Protein AF-A0A5C8BI53-F1 (afdb_monomer_lite)

Radius of gyration: 10.27 Å; chains: 1; bounding box: 19×18×28 Å

Sequence (33 aa):
MTKIIIFNKPYGVISQFSPNPPHNTLKDYIKLP

Structure (mmCIF, N/CA/C/O backbone):
data_AF-A0A5C8BI53-F1
#
_entry.id   AF-A0A5C8BI53-F1
#
loop_
_atom_site.group_PDB
_atom_site.id
_atom_site.type_symbol
_atom_site.label_atom_id
_atom_site.label_alt_id
_atom_site.label_comp_id
_atom_site.label_asym_id
_atom_site.label_entity_id
_atom_site.label_seq_id
_atom_site.pdbx_PDB_ins_code
_atom_site.Cartn_x
_atom_site.Cartn_y
_atom_site.Cartn_z
_atom_site.occupancy
_atom_site.B_iso_or_equiv
_atom_site.auth_seq_id
_atom_site.auth_comp_id
_atom_site.auth_asym_id
_atom_site.auth_atom_id
_atom_site.pdbx_PDB_model_num
ATOM 1 N N . MET A 1 1 ? -1.019 8.765 21.909 1.00 82.94 1 MET A N 1
ATOM 2 C CA . MET A 1 1 ? -1.881 7.653 21.450 1.00 82.94 1 MET A CA 1
ATOM 3 C C . MET A 1 1 ? -1.049 6.715 20.603 1.00 82.94 1 MET A C 1
ATOM 5 O O . MET A 1 1 ? -0.436 7.174 19.647 1.00 82.94 1 MET A O 1
ATOM 9 N N . THR A 1 2 ? -1.005 5.437 20.955 1.00 89.88 2 THR A N 1
ATOM 10 C CA . THR A 1 2 ? -0.274 4.429 20.182 1.00 89.88 2 THR A CA 1
ATOM 11 C C . THR A 1 2 ? -1.089 4.049 18.948 1.00 89.88 2 THR A C 1
ATOM 13 O O . THR A 1 2 ? -2.253 3.680 19.078 1.00 89.88 2 THR A O 1
ATOM 16 N N . LYS A 1 3 ? -0.492 4.154 17.755 1.00 90.69 3 LYS A N 1
ATOM 17 C CA . LYS A 1 3 ? -1.075 3.668 16.497 1.00 90.69 3 LYS A CA 1
ATOM 18 C C . LYS A 1 3 ? -0.260 2.466 16.032 1.00 90.69 3 LYS A C 1
ATOM 20 O O . LYS A 1 3 ? 0.956 2.575 15.902 1.00 90.69 3 LYS A O 1
ATOM 25 N N . ILE A 1 4 ? -0.921 1.337 15.802 1.00 94.62 4 ILE A N 1
ATOM 26 C CA . ILE A 1 4 ? -0.302 0.123 15.258 1.00 94.62 4 ILE A CA 1
ATOM 27 C C . ILE A 1 4 ? -0.782 -0.027 13.818 1.00 94.62 4 ILE A C 1
ATOM 29 O O . ILE A 1 4 ? -1.977 0.084 13.552 1.00 94.62 4 ILE A O 1
ATOM 33 N N . ILE A 1 5 ? 0.150 -0.259 12.895 1.00 93.81 5 ILE A N 1
ATOM 34 C CA . ILE A 1 5 ? -0.135 -0.429 11.469 1.00 93.81 5 ILE A CA 1
ATOM 35 C C . ILE A 1 5 ? 0.425 -1.775 11.041 1.00 93.81 5 ILE A C 1
ATOM 37 O O . ILE A 1 5 ? 1.607 -2.050 11.235 1.00 93.81 5 ILE A O 1
ATOM 41 N N . ILE A 1 6 ? -0.429 -2.600 10.443 1.00 95.94 6 ILE A N 1
ATOM 42 C CA . ILE A 1 6 ? -0.035 -3.851 9.802 1.00 95.94 6 ILE A CA 1
ATOM 43 C C . ILE A 1 6 ? 0.003 -3.580 8.300 1.00 95.94 6 ILE A C 1
ATOM 45 O O . ILE A 1 6 ? -0.990 -3.144 7.721 1.00 95.94 6 ILE A O 1
ATOM 49 N N . PHE A 1 7 ? 1.155 -3.808 7.677 1.00 96.81 7 PHE A N 1
ATOM 50 C CA . PHE A 1 7 ? 1.378 -3.529 6.262 1.00 96.81 7 PHE A CA 1
ATOM 51 C C . PHE A 1 7 ? 1.978 -4.755 5.575 1.00 96.81 7 PHE A C 1
ATOM 53 O O . PHE A 1 7 ? 3.045 -5.229 5.965 1.00 96.81 7 PHE A O 1
ATOM 60 N N . ASN A 1 8 ? 1.301 -5.258 4.540 1.00 98.00 8 ASN A N 1
ATOM 61 C CA . ASN A 1 8 ? 1.845 -6.307 3.684 1.00 98.00 8 ASN A CA 1
ATOM 62 C C . ASN A 1 8 ? 2.890 -5.694 2.742 1.00 98.00 8 ASN A C 1
ATOM 64 O O . ASN A 1 8 ? 2.552 -5.166 1.682 1.00 98.00 8 ASN A O 1
ATOM 68 N N . LYS A 1 9 ? 4.153 -5.702 3.173 1.00 97.81 9 LYS A N 1
ATOM 69 C CA . LYS A 1 9 ? 5.232 -4.999 2.480 1.00 97.81 9 LYS A CA 1
ATOM 70 C C . LYS A 1 9 ? 5.606 -5.703 1.166 1.00 97.81 9 LYS A C 1
ATOM 72 O O . LYS A 1 9 ? 6.064 -6.846 1.220 1.00 97.81 9 LYS A O 1
ATOM 77 N N . PRO A 1 10 ? 5.548 -5.015 0.009 1.00 97.69 10 PRO A N 1
ATOM 78 C CA . PRO A 1 10 ? 6.053 -5.567 -1.242 1.00 97.69 10 PRO A CA 1
ATOM 79 C C . PRO A 1 10 ? 7.564 -5.851 -1.193 1.00 97.69 10 PRO A C 1
ATOM 81 O O . PRO A 1 10 ? 8.327 -5.264 -0.406 1.00 97.69 10 PRO A O 1
ATOM 84 N N . TYR A 1 11 ? 8.010 -6.745 -2.075 1.00 97.38 11 TYR A N 1
ATOM 85 C CA . TYR A 1 11 ? 9.433 -6.953 -2.331 1.00 97.38 11 TYR A CA 1
ATOM 86 C C . TYR A 1 11 ? 10.076 -5.667 -2.880 1.00 97.38 11 TYR A C 1
ATOM 88 O O . TYR A 1 11 ? 9.435 -4.902 -3.596 1.00 97.38 11 TYR A O 1
ATOM 96 N N . GLY A 1 12 ? 11.336 -5.407 -2.517 1.00 96.19 12 GLY A N 1
ATOM 97 C CA . GLY A 1 12 ? 12.086 -4.231 -2.981 1.00 96.19 12 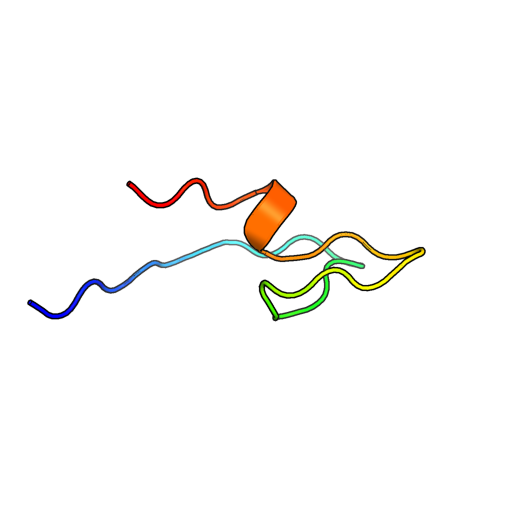GLY A CA 1
ATOM 98 C C . GLY A 1 12 ? 11.781 -2.906 -2.264 1.00 96.19 12 GLY A C 1
ATOM 99 O O . GLY A 1 12 ? 12.458 -1.918 -2.527 1.00 96.19 12 GLY A O 1
ATOM 100 N N . VAL A 1 13 ? 10.815 -2.873 -1.337 1.00 97.50 13 VAL A N 1
ATOM 101 C CA . VAL A 1 13 ? 10.502 -1.680 -0.525 1.00 97.50 13 VAL A CA 1
ATOM 102 C C . VAL A 1 13 ? 11.330 -1.669 0.761 1.00 97.50 13 VAL A C 1
ATOM 104 O O . VAL A 1 13 ? 11.350 -2.669 1.489 1.00 97.50 13 VAL A O 1
ATOM 107 N N . ILE A 1 14 ? 11.973 -0.542 1.069 1.00 97.50 14 ILE A N 1
ATOM 108 C CA . ILE A 1 14 ? 12.765 -0.358 2.291 1.00 97.50 14 ILE A CA 1
ATOM 109 C C . ILE A 1 14 ? 11.843 -0.147 3.495 1.00 97.50 14 ILE A C 1
ATOM 111 O O . ILE A 1 14 ? 10.892 0.634 3.437 1.00 97.50 14 ILE A O 1
ATOM 115 N N . SER A 1 15 ? 12.151 -0.812 4.609 1.00 96.56 15 SER A N 1
ATOM 116 C CA . SER A 1 15 ? 11.410 -0.732 5.877 1.00 96.56 15 SER A CA 1
ATOM 117 C C . SER A 1 15 ? 11.697 0.560 6.664 1.00 96.56 15 SER A C 1
ATOM 119 O O . SER A 1 15 ? 11.988 0.516 7.855 1.00 96.56 15 SER A O 1
ATOM 121 N N . GLN A 1 16 ? 11.638 1.716 6.002 1.00 95.81 16 GLN A N 1
ATOM 122 C CA . GLN A 1 16 ? 11.803 3.041 6.606 1.00 95.81 16 GLN A CA 1
ATOM 123 C C . GLN A 1 16 ? 10.892 4.067 5.922 1.00 95.81 16 GLN A C 1
ATOM 125 O O . GLN A 1 16 ? 10.366 3.795 4.84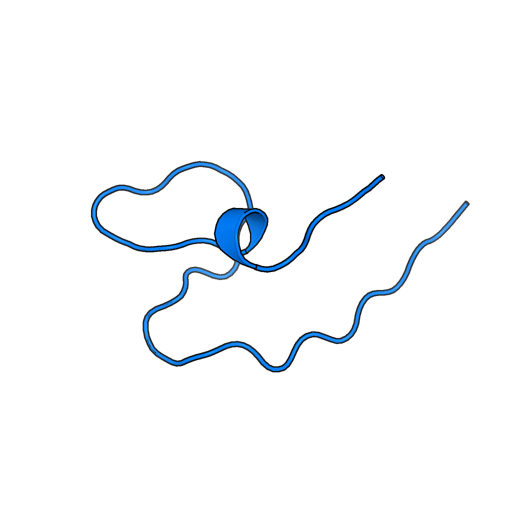7 1.00 95.81 16 GLN A O 1
ATOM 130 N N . PHE A 1 17 ? 10.714 5.246 6.523 1.00 96.06 17 PHE A N 1
ATOM 131 C CA . PHE A 1 17 ? 9.919 6.341 5.937 1.00 96.06 17 PHE A CA 1
ATOM 132 C C . PHE A 1 17 ? 10.761 7.446 5.284 1.00 96.06 17 PHE A C 1
ATOM 134 O O . PHE A 1 17 ? 10.243 8.221 4.481 1.00 96.06 17 PHE A O 1
ATOM 141 N N . SER A 1 18 ? 12.042 7.552 5.632 1.00 96.31 18 SER A N 1
ATOM 142 C CA . SER A 1 18 ? 12.943 8.538 5.030 1.00 96.31 18 SER A CA 1
ATOM 143 C 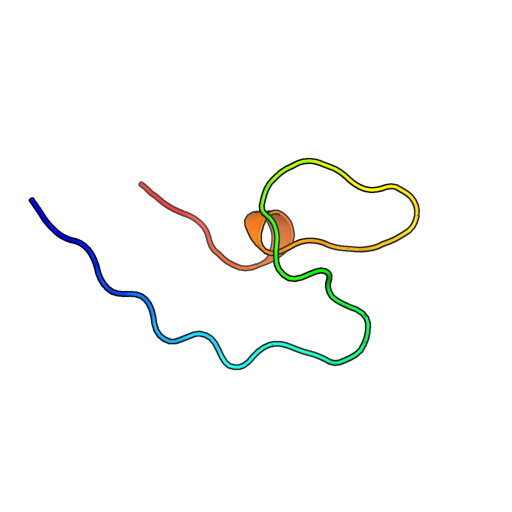C . SER A 1 18 ? 13.264 8.167 3.576 1.00 96.31 18 SER A C 1
ATOM 145 O O . SER A 1 18 ? 13.461 6.977 3.311 1.00 96.31 18 SER A O 1
ATOM 147 N N . PRO A 1 19 ? 13.357 9.144 2.646 1.00 95.88 19 PRO A N 1
ATOM 148 C CA . PRO A 1 19 ? 13.676 8.881 1.243 1.00 95.88 19 PRO A CA 1
ATOM 149 C C . PRO A 1 19 ? 14.964 8.074 1.079 1.00 95.88 19 PRO A C 1
ATOM 151 O O . PRO A 1 19 ? 15.949 8.336 1.768 1.00 95.88 19 PRO A O 1
ATOM 154 N N . ASN A 1 20 ? 14.960 7.117 0.149 1.00 96.06 20 ASN A N 1
ATOM 155 C CA . ASN A 1 20 ? 16.129 6.291 -0.145 1.00 96.06 20 ASN A CA 1
ATOM 156 C C . ASN A 1 20 ? 16.247 5.962 -1.638 1.00 96.06 20 ASN A C 1
ATOM 158 O O . ASN A 1 20 ? 16.064 4.803 -2.022 1.00 96.06 20 ASN A O 1
ATOM 162 N N . PRO A 1 21 ? 16.538 6.957 -2.495 1.00 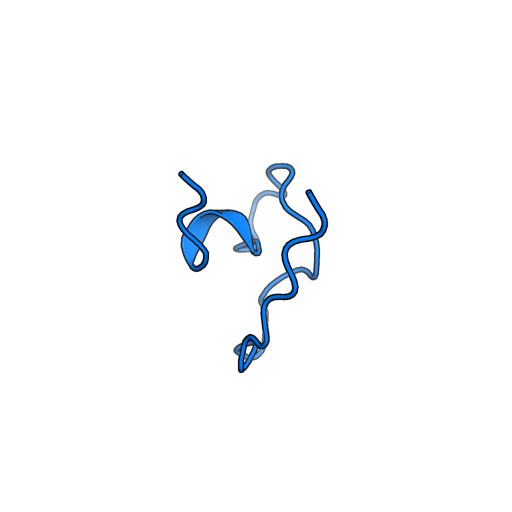93.56 21 PRO A N 1
ATOM 163 C CA . PRO A 1 21 ? 16.716 6.712 -3.921 1.00 93.56 21 PRO A CA 1
ATOM 164 C C . PRO A 1 21 ? 17.788 5.631 -4.170 1.00 93.56 21 PRO A C 1
ATOM 166 O O . PRO A 1 21 ? 18.825 5.657 -3.507 1.00 93.56 21 PRO A O 1
ATOM 169 N N . PRO A 1 22 ? 17.564 4.682 -5.099 1.00 93.31 22 PRO A N 1
ATOM 170 C CA . PRO A 1 22 ? 16.444 4.604 -6.046 1.00 93.31 22 PRO A CA 1
ATOM 171 C C . PRO A 1 22 ? 15.225 3.809 -5.534 1.00 93.31 22 PRO A C 1
ATOM 173 O O . PRO A 1 22 ? 14.300 3.554 -6.299 1.00 93.31 22 PRO A O 1
ATOM 176 N N . HIS A 1 23 ? 15.229 3.362 -4.279 1.00 95.50 23 HIS A N 1
ATOM 177 C CA . HIS A 1 23 ? 14.240 2.428 -3.748 1.00 95.50 23 HIS A CA 1
ATOM 178 C C . HIS A 1 23 ? 13.014 3.129 -3.154 1.00 95.50 23 HIS A C 1
ATOM 180 O O . HIS A 1 23 ? 13.125 4.151 -2.472 1.00 95.50 23 HIS A O 1
ATOM 186 N N . ASN A 1 24 ? 11.849 2.504 -3.335 1.00 97.38 24 ASN A N 1
ATOM 187 C CA . ASN A 1 24 ? 10.628 2.902 -2.642 1.00 97.38 24 ASN A CA 1
ATOM 188 C C . ASN A 1 24 ? 10.728 2.584 -1.146 1.00 97.38 24 ASN A C 1
ATOM 190 O O . ASN A 1 24 ? 11.415 1.656 -0.706 1.00 97.38 24 ASN A O 1
ATOM 194 N N . THR A 1 25 ? 9.977 3.337 -0.361 1.00 97.94 25 THR A N 1
ATOM 195 C CA . THR A 1 25 ? 9.985 3.322 1.100 1.00 97.94 25 THR A CA 1
ATOM 196 C C . THR A 1 25 ? 8.566 3.131 1.629 1.00 97.94 25 THR A C 1
ATOM 198 O O . THR A 1 25 ? 7.594 3.141 0.874 1.00 97.94 25 THR A O 1
ATOM 201 N N . LEU A 1 26 ? 8.402 2.977 2.943 1.00 97.38 26 LEU A N 1
ATOM 202 C CA . LEU A 1 26 ? 7.074 2.866 3.554 1.00 97.38 26 LEU A CA 1
ATOM 203 C C . LEU A 1 26 ? 6.220 4.120 3.331 1.00 97.38 26 LEU A C 1
ATOM 205 O O . LEU A 1 26 ? 4.997 4.012 3.270 1.00 97.38 26 LEU A O 1
ATOM 209 N N . LYS A 1 27 ? 6.849 5.291 3.164 1.00 96.25 27 LYS A N 1
ATOM 210 C CA . LYS A 1 27 ? 6.159 6.569 2.935 1.00 96.25 27 LYS A CA 1
ATOM 211 C C . LYS A 1 27 ? 5.358 6.583 1.631 1.00 96.25 27 LYS A C 1
ATOM 213 O O . LYS A 1 27 ? 4.336 7.257 1.559 1.00 96.25 27 LYS A O 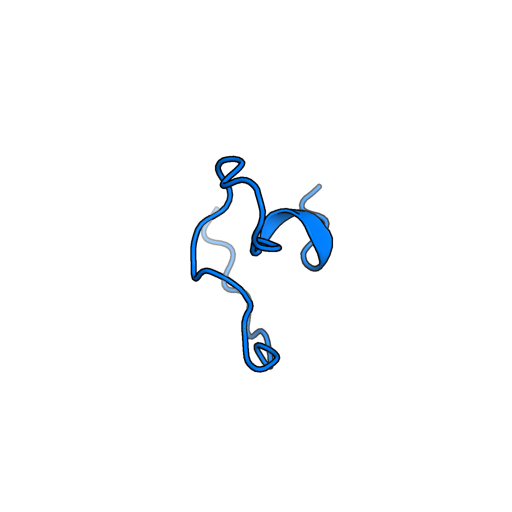1
ATOM 218 N N . ASP A 1 28 ? 5.786 5.807 0.639 1.00 96.56 28 ASP A N 1
ATOM 219 C CA . ASP A 1 28 ? 5.133 5.739 -0.671 1.00 96.56 28 ASP A CA 1
ATOM 220 C C . ASP A 1 28 ? 3.831 4.914 -0.636 1.00 96.56 28 ASP A C 1
ATOM 222 O O . ASP A 1 28 ? 2.963 5.085 -1.491 1.00 96.56 28 ASP A O 1
ATOM 226 N N . TYR A 1 29 ? 3.663 4.052 0.376 1.00 96.69 29 TYR A N 1
ATOM 227 C CA . TYR A 1 29 ? 2.511 3.149 0.508 1.00 96.69 29 TYR A CA 1
ATOM 228 C C . TYR A 1 29 ? 1.619 3.459 1.716 1.00 96.69 29 TYR A C 1
ATOM 230 O O . TYR A 1 29 ? 0.405 3.265 1.655 1.00 96.69 29 TYR A O 1
ATOM 238 N N . ILE A 1 30 ? 2.195 3.928 2.824 1.00 95.88 30 ILE A N 1
ATOM 239 C CA . ILE A 1 30 ? 1.485 4.173 4.081 1.00 95.88 30 ILE A CA 1
ATOM 240 C C . ILE A 1 30 ? 1.270 5.678 4.237 1.00 95.88 30 ILE A C 1
ATOM 242 O O . ILE A 1 30 ? 2.163 6.412 4.663 1.00 95.88 30 ILE A O 1
ATOM 246 N N . LYS A 1 31 ? 0.055 6.138 3.927 1.00 91.06 31 LYS A N 1
ATOM 247 C CA . LYS A 1 31 ? -0.367 7.520 4.182 1.00 91.06 31 LYS A CA 1
ATOM 248 C C . LYS A 1 31 ? -0.806 7.646 5.637 1.00 91.06 31 LY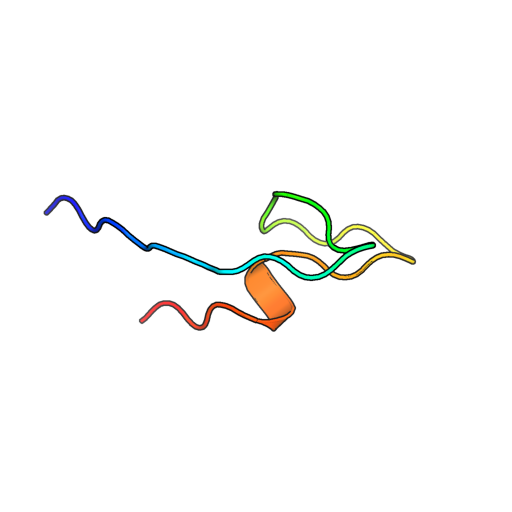S A C 1
ATOM 250 O O . LYS A 1 31 ? -1.887 7.192 6.005 1.00 91.06 31 LYS A O 1
ATOM 255 N N . LEU A 1 32 ? 0.055 8.225 6.463 1.00 85.19 32 LEU A N 1
ATOM 256 C CA . LEU A 1 32 ? -0.300 8.592 7.830 1.00 85.19 32 LEU A CA 1
ATOM 257 C C . LEU A 1 32 ? -1.092 9.913 7.816 1.00 85.19 32 LEU A C 1
ATOM 259 O O . LEU A 1 32 ? -0.747 10.786 7.016 1.00 85.19 32 LEU A O 1
ATOM 263 N N . PRO A 1 33 ? -2.133 10.062 8.656 1.00 76.38 33 PRO A N 1
ATOM 264 C CA . PRO A 1 33 ? -2.710 11.369 8.958 1.00 76.38 33 PRO A CA 1
ATOM 265 C C . PRO A 1 33 ? -1.738 12.235 9.764 1.00 76.38 33 PRO A C 1
ATOM 267 O O . PRO A 1 33 ? -0.937 11.654 10.541 1.00 76.38 33 PRO A O 1
#

Foldseek 3Di:
DDDDDDDPDDPQEDDDCDDDPPTHYVVVPDDDD

pLDDT: mean 94.44, std 4.7, range [76.38, 98.0]

Secondary structure (DSSP, 8-state):
--------PPTT-BSSSS-BTTB-BGGGT----